Protein AF-A0A970Q001-F1 (afdb_monomer)

Solvent-accessible surface area (backbone atoms only — not comparable to full-atom values): 3746 Å² total; per-residue (Å²): 131,88,77,89,74,62,75,46,68,39,49,80,88,54,88,52,59,30,45,47,43,43,42,47,69,72,68,56,50,51,71,70,56,52,52,51,34,59,77,64,62,59,36,23,44,72,88,36,75,52,61,56,82,42,69,58,52,66,70,42,36,38,60

Secondary structure (DSSP, 8-state):
-------EE--TT----BHHHIIIIIS---HHHHHHHHHTT--EETTEE--TTPBP-TT-EE-

Structure (mmCIF, N/CA/C/O backbone):
data_AF-A0A970Q001-F1
#
_entry.id   AF-A0A970Q001-F1
#
loop_
_atom_site.group_PDB
_atom_site.id
_atom_site.type_symbol
_atom_site.label_atom_id
_atom_site.label_alt_id
_atom_site.label_comp_id
_atom_site.label_asym_id
_atom_site.label_entity_id
_atom_site.label_seq_id
_atom_site.pdbx_PDB_ins_code
_atom_site.Cartn_x
_atom_site.Cartn_y
_atom_site.Cartn_z
_atom_site.occupancy
_atom_site.B_iso_or_equiv
_atom_site.auth_seq_id
_atom_site.auth_comp_id
_atom_site.auth_asym_id
_atom_site.auth_atom_id
_atom_site.pdbx_PDB_model_num
ATOM 1 N N . MET A 1 1 ? -23.703 -0.319 -4.544 1.00 38.50 1 MET A N 1
ATOM 2 C CA . MET A 1 1 ? -22.832 0.256 -3.496 1.00 38.50 1 MET A CA 1
ATOM 3 C C . MET A 1 1 ? -21.611 0.825 -4.197 1.00 38.50 1 MET A C 1
ATOM 5 O O . MET A 1 1 ? -21.044 0.122 -5.017 1.00 38.50 1 MET A O 1
ATOM 9 N N . LYS A 1 2 ? -21.285 2.110 -4.007 1.00 50.97 2 LYS A N 1
ATOM 10 C CA . LYS A 1 2 ? -20.051 2.687 -4.564 1.00 50.97 2 LYS A CA 1
ATOM 11 C C . LYS A 1 2 ? -18.902 2.244 -3.666 1.00 50.97 2 LYS A C 1
ATOM 13 O O . LYS A 1 2 ? -18.692 2.841 -2.612 1.00 50.97 2 LYS A O 1
ATOM 18 N N . ASP A 1 3 ? -18.206 1.187 -4.055 1.00 64.88 3 ASP A N 1
ATOM 19 C CA . ASP A 1 3 ? -16.941 0.854 -3.419 1.00 64.88 3 ASP A CA 1
ATOM 20 C C . ASP A 1 3 ? -15.922 1.904 -3.868 1.00 64.88 3 ASP A C 1
ATOM 22 O O . ASP A 1 3 ? -15.539 1.969 -5.035 1.00 64.88 3 ASP A O 1
ATOM 26 N N . ASN A 1 4 ? -15.539 2.794 -2.951 1.00 80.31 4 ASN A N 1
ATOM 27 C CA . ASN A 1 4 ? -14.483 3.780 -3.178 1.00 80.31 4 ASN A CA 1
ATOM 28 C C . ASN A 1 4 ? -13.125 3.060 -3.150 1.00 80.31 4 ASN A C 1
ATOM 30 O O . ASN A 1 4 ? -12.385 3.154 -2.170 1.00 80.31 4 ASN A O 1
ATOM 34 N N . ILE A 1 5 ? -12.849 2.282 -4.196 1.00 83.56 5 ILE A N 1
ATOM 35 C CA . ILE A 1 5 ? -11.602 1.542 -4.384 1.00 83.56 5 ILE A CA 1
ATOM 36 C C . ILE A 1 5 ? -10.596 2.487 -5.031 1.00 83.56 5 ILE A C 1
ATOM 38 O O . ILE A 1 5 ? -10.854 3.052 -6.093 1.00 83.56 5 ILE A O 1
ATOM 42 N N . LEU A 1 6 ? -9.447 2.655 -4.384 1.00 87.19 6 LEU A N 1
ATOM 43 C CA . LEU A 1 6 ? -8.296 3.324 -4.973 1.00 87.19 6 LEU A CA 1
ATOM 44 C C . LEU A 1 6 ? -7.374 2.238 -5.500 1.00 87.19 6 LEU A C 1
ATOM 46 O O . LEU A 1 6 ? -6.941 1.398 -4.727 1.00 87.19 6 LEU A O 1
ATOM 50 N N . SER A 1 7 ? -7.081 2.244 -6.794 1.00 89.38 7 SER A N 1
ATOM 51 C CA . SER A 1 7 ? -6.178 1.268 -7.399 1.00 89.38 7 SER A CA 1
ATOM 52 C C . SER A 1 7 ? -4.994 1.961 -8.045 1.00 89.38 7 SER A C 1
ATOM 54 O O . SER A 1 7 ? -5.167 2.964 -8.736 1.00 89.38 7 SER A O 1
ATOM 56 N N . TYR A 1 8 ? -3.813 1.388 -7.866 1.00 90.50 8 TYR A N 1
ATOM 57 C CA . TYR A 1 8 ? -2.581 1.841 -8.483 1.00 90.50 8 TYR A CA 1
ATOM 58 C C . TYR A 1 8 ? -1.762 0.649 -8.971 1.00 90.50 8 TYR A C 1
ATOM 60 O O . TYR A 1 8 ? -1.626 -0.333 -8.248 1.00 90.50 8 TYR A O 1
ATOM 68 N N . THR A 1 9 ? -1.191 0.742 -10.167 1.00 92.88 9 THR A N 1
ATOM 69 C CA . THR A 1 9 ? -0.243 -0.251 -10.681 1.00 92.88 9 THR A CA 1
ATOM 70 C C . THR A 1 9 ? 1.132 0.391 -10.750 1.00 92.88 9 THR A C 1
ATOM 72 O O . THR A 1 9 ? 1.280 1.460 -11.336 1.00 92.88 9 THR A O 1
ATOM 75 N N . VAL A 1 10 ? 2.124 -0.247 -10.130 1.00 90.94 10 VAL A N 1
ATOM 76 C CA . VAL A 1 10 ? 3.500 0.258 -10.083 1.00 90.94 10 VAL A CA 1
ATOM 77 C C . VAL A 1 10 ? 4.139 0.119 -11.460 1.00 90.94 10 VAL A C 1
ATOM 79 O O . VAL A 1 10 ? 4.272 -0.991 -11.977 1.00 90.94 10 VAL A O 1
ATOM 82 N N . ASN A 1 11 ? 4.563 1.234 -12.046 1.00 89.75 11 ASN A N 1
ATOM 83 C CA . ASN A 1 11 ? 5.319 1.249 -13.289 1.00 89.75 11 ASN A CA 1
ATOM 84 C C . ASN A 1 11 ? 6.818 1.073 -13.004 1.00 89.75 11 ASN A C 1
ATOM 86 O O . ASN A 1 11 ? 7.308 1.530 -11.971 1.00 89.75 11 ASN A O 1
ATOM 90 N N . PRO A 1 12 ? 7.583 0.470 -13.930 1.00 85.19 12 PRO A N 1
ATOM 91 C CA . PRO A 1 12 ? 9.038 0.354 -13.798 1.00 85.19 12 PRO A CA 1
ATOM 92 C C . PRO A 1 12 ? 9.761 1.705 -13.688 1.00 85.19 12 PRO A C 1
ATOM 94 O O . PRO A 1 12 ? 10.855 1.776 -13.141 1.00 85.19 12 PRO A O 1
ATOM 97 N N . GLU A 1 13 ? 9.152 2.761 -14.228 1.00 87.31 13 GLU A N 1
ATOM 98 C CA . GLU A 1 13 ? 9.673 4.132 -14.218 1.00 87.31 13 GLU A CA 1
ATOM 99 C C . GLU A 1 13 ? 9.412 4.855 -12.887 1.00 87.31 13 GLU A C 1
ATOM 101 O O . GLU A 1 13 ? 9.994 5.910 -12.618 1.00 87.31 13 GLU A O 1
ATOM 106 N N . ASP A 1 14 ? 8.544 4.299 -12.037 1.00 84.06 14 ASP A N 1
ATOM 107 C CA . ASP A 1 14 ? 8.225 4.893 -10.752 1.00 84.06 14 ASP A CA 1
ATOM 108 C C . ASP A 1 14 ? 9.345 4.648 -9.743 1.00 84.06 14 ASP A C 1
ATOM 110 O O . ASP A 1 14 ? 9.729 3.518 -9.449 1.00 84.06 14 ASP A O 1
ATOM 114 N N . ASN A 1 15 ? 9.787 5.715 -9.083 1.00 80.25 15 ASN A N 1
ATOM 115 C CA . ASN A 1 15 ? 10.776 5.626 -8.007 1.00 80.25 15 ASN A CA 1
ATOM 116 C C . ASN A 1 15 ? 10.152 5.284 -6.637 1.00 80.25 15 ASN A C 1
ATOM 118 O O . ASN A 1 15 ? 10.679 5.668 -5.589 1.00 80.25 15 ASN A O 1
ATOM 122 N N . TYR A 1 16 ? 9.011 4.587 -6.615 1.00 86.19 16 TYR A N 1
ATOM 123 C CA . TYR A 1 16 ? 8.360 4.170 -5.372 1.00 86.19 16 TYR A CA 1
ATOM 124 C C . TYR A 1 16 ? 9.008 2.898 -4.830 1.00 86.19 16 TYR A C 1
ATOM 126 O 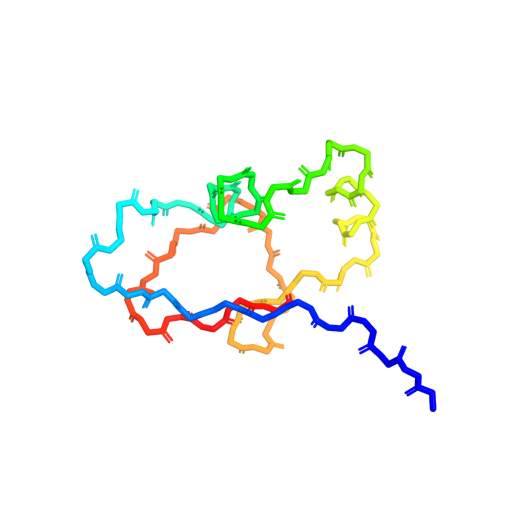O . TYR A 1 16 ? 8.775 1.800 -5.323 1.00 86.19 16 TYR A O 1
ATOM 134 N N . VAL A 1 17 ? 9.806 3.038 -3.770 1.00 85.38 17 VAL A N 1
ATOM 135 C CA . VAL A 1 17 ? 10.499 1.895 -3.157 1.00 85.38 17 VAL A CA 1
ATOM 136 C C . VAL A 1 17 ? 9.549 1.092 -2.270 1.00 85.38 17 VAL A C 1
ATOM 138 O O . VAL A 1 17 ? 9.594 -0.139 -2.255 1.00 85.38 17 VAL A O 1
ATOM 141 N N . TYR A 1 18 ? 8.679 1.773 -1.522 1.00 91.75 18 TYR A N 1
ATOM 142 C CA . TYR A 1 18 ? 7.784 1.139 -0.559 1.00 91.75 18 TYR A CA 1
ATOM 143 C C . TYR A 1 18 ? 6.322 1.503 -0.785 1.00 91.75 18 TYR A C 1
ATOM 145 O O . TYR A 1 18 ? 5.984 2.596 -1.235 1.00 91.75 18 TYR A O 1
ATOM 153 N N . LEU A 1 19 ? 5.428 0.629 -0.322 1.00 90.62 19 LEU A N 1
ATOM 154 C CA . LEU A 1 19 ? 3.982 0.851 -0.369 1.00 90.62 19 LEU A CA 1
ATOM 155 C C . LEU A 1 19 ? 3.552 2.169 0.300 1.00 90.62 19 LEU A C 1
ATOM 157 O O . LEU A 1 19 ? 2.651 2.853 -0.179 1.00 90.62 19 LEU A O 1
ATOM 161 N N . ARG A 1 20 ? 4.222 2.578 1.386 1.00 90.06 20 ARG A N 1
ATOM 162 C CA . ARG A 1 20 ? 3.978 3.887 2.025 1.00 90.06 20 ARG A CA 1
ATOM 163 C C . ARG A 1 20 ? 4.209 5.078 1.087 1.00 90.06 20 ARG A C 1
ATOM 165 O O . ARG A 1 20 ? 3.579 6.112 1.298 1.00 90.06 20 ARG A O 1
ATOM 172 N N . ASP A 1 21 ? 5.102 4.946 0.110 1.00 90.00 21 ASP A N 1
ATOM 173 C CA . ASP A 1 21 ? 5.472 6.023 -0.806 1.00 90.00 21 ASP A CA 1
ATOM 174 C C . ASP A 1 21 ? 4.348 6.223 -1.823 1.00 90.00 21 ASP A C 1
ATOM 176 O O . ASP A 1 21 ? 3.869 7.341 -1.975 1.00 90.00 21 ASP A O 1
ATOM 180 N N . VAL A 1 22 ? 3.803 5.138 -2.387 1.00 90.19 22 VAL A N 1
ATOM 181 C CA . VAL A 1 22 ? 2.592 5.185 -3.230 1.00 90.19 22 VAL A CA 1
ATOM 182 C C . VAL A 1 22 ? 1.420 5.807 -2.470 1.00 90.19 22 VAL A C 1
ATOM 184 O O . VAL A 1 22 ? 0.764 6.723 -2.962 1.00 90.19 22 VAL A O 1
ATOM 187 N N . MET A 1 23 ? 1.186 5.373 -1.230 1.00 90.25 23 MET A N 1
ATOM 188 C CA . MET A 1 23 ? 0.069 5.867 -0.414 1.00 90.25 23 MET A CA 1
ATOM 189 C C . MET A 1 23 ? 0.159 7.372 -0.126 1.00 90.25 23 MET A C 1
ATOM 191 O O . MET A 1 23 ? -0.860 8.059 -0.098 1.00 90.25 23 MET A O 1
ATOM 195 N N . LYS A 1 24 ? 1.368 7.893 0.110 1.00 90.06 24 LYS A N 1
ATOM 196 C CA . LYS A 1 24 ? 1.585 9.300 0.482 1.00 90.0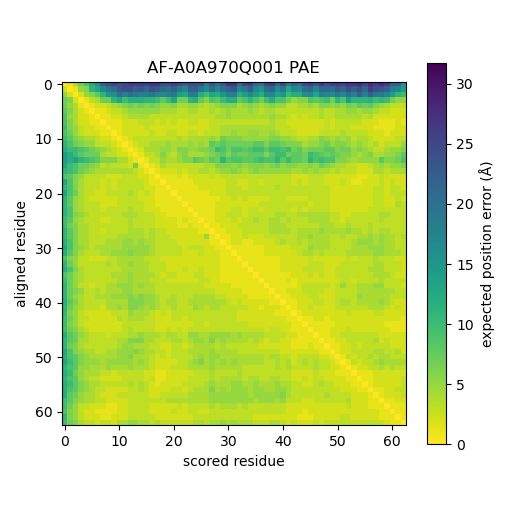6 24 LYS A CA 1
ATOM 197 C C . LYS A 1 24 ? 1.802 10.222 -0.712 1.00 90.06 24 LYS A C 1
ATOM 199 O O . LYS A 1 24 ? 1.339 11.354 -0.682 1.00 90.06 24 LYS A O 1
ATOM 204 N N . ILE A 1 25 ? 2.541 9.771 -1.720 1.00 89.56 25 ILE A N 1
ATOM 205 C CA . ILE A 1 25 ? 2.991 10.605 -2.838 1.00 89.56 25 ILE A CA 1
ATOM 206 C C . ILE A 1 25 ? 1.981 10.529 -3.978 1.00 89.56 25 ILE A C 1
ATOM 208 O O . ILE A 1 25 ? 1.526 11.566 -4.455 1.00 89.56 25 ILE A O 1
ATOM 212 N N . HIS A 1 26 ? 1.605 9.312 -4.379 1.00 89.12 26 HIS A N 1
ATOM 213 C CA . HIS A 1 26 ? 0.697 9.101 -5.503 1.00 89.12 26 HIS A CA 1
ATOM 214 C C . HIS A 1 26 ? -0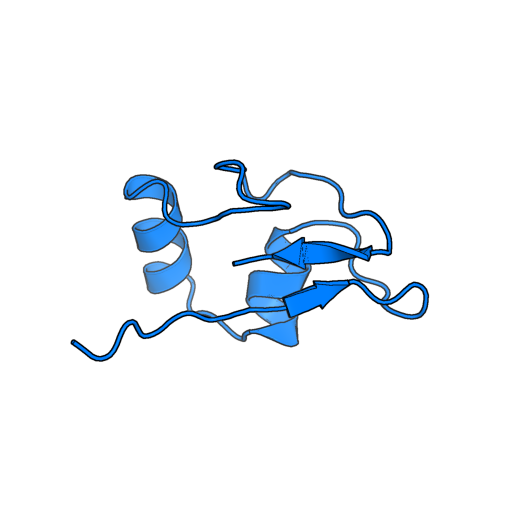.763 9.315 -5.088 1.00 89.12 26 HIS A C 1
ATOM 216 O O . HIS A 1 26 ?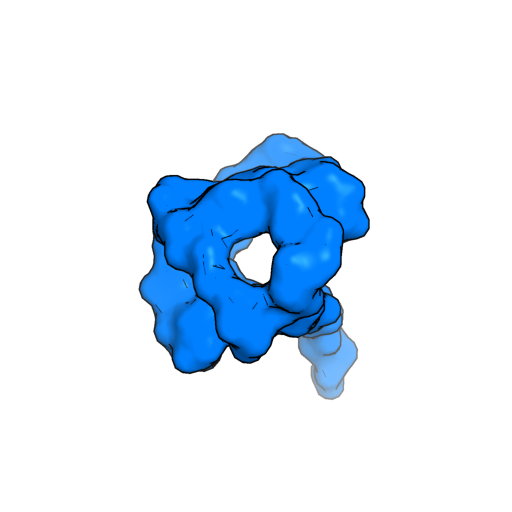 -1.436 10.215 -5.585 1.00 89.12 26 HIS A O 1
ATOM 222 N N . LEU A 1 27 ? -1.234 8.541 -4.105 1.00 87.81 27 LEU A N 1
ATOM 223 C CA . LEU A 1 27 ? -2.625 8.587 -3.634 1.00 87.81 27 LEU A CA 1
ATOM 224 C C . LEU A 1 27 ? -2.906 9.751 -2.672 1.00 87.81 27 LEU A C 1
ATOM 226 O O . LEU A 1 27 ? -4.066 10.011 -2.354 1.00 87.81 27 LEU A O 1
ATOM 230 N N . LYS A 1 28 ? -1.859 10.445 -2.201 1.00 89.88 28 LYS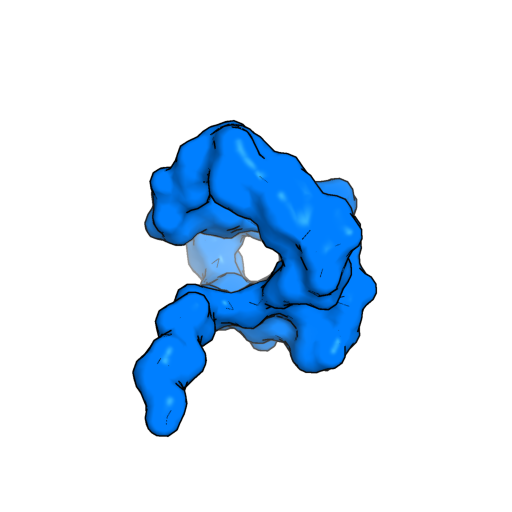 A N 1
ATOM 231 C CA . LYS A 1 28 ? -1.939 11.612 -1.301 1.00 89.88 28 LYS A CA 1
ATOM 232 C C . LYS A 1 28 ? -2.847 11.388 -0.088 1.00 89.88 28 LYS A C 1
ATOM 234 O O . LYS A 1 28 ? -3.552 12.293 0.360 1.00 89.88 28 LYS A O 1
ATOM 239 N N . LEU A 1 29 ? -2.830 10.173 0.461 1.00 89.69 29 LEU A N 1
ATOM 240 C CA . LEU A 1 29 ? -3.659 9.826 1.608 1.00 89.69 29 LEU A CA 1
ATOM 241 C C . LEU A 1 29 ? -3.177 10.562 2.855 1.00 89.69 29 LEU A C 1
ATOM 243 O O . LEU A 1 29 ? -1.980 10.619 3.155 1.00 89.69 29 LEU A O 1
ATOM 247 N N . SER A 1 30 ? -4.132 11.076 3.628 1.00 91.19 30 SER A N 1
ATOM 248 C CA . SER A 1 30 ? -3.831 11.664 4.927 1.00 91.19 30 SER A CA 1
ATOM 249 C C . SER A 1 30 ? -3.310 10.603 5.898 1.00 91.19 30 SER A C 1
ATOM 251 O O . SER A 1 30 ? -3.620 9.411 5.802 1.00 91.19 30 SER A O 1
ATOM 253 N N . HIS A 1 31 ? -2.533 11.045 6.887 1.00 89.50 31 HIS A N 1
ATOM 254 C CA . HIS A 1 31 ? -1.987 10.145 7.898 1.00 89.50 31 HIS A CA 1
ATOM 255 C C . HIS A 1 31 ? -3.086 9.398 8.674 1.00 89.50 31 HIS A C 1
ATOM 257 O O . 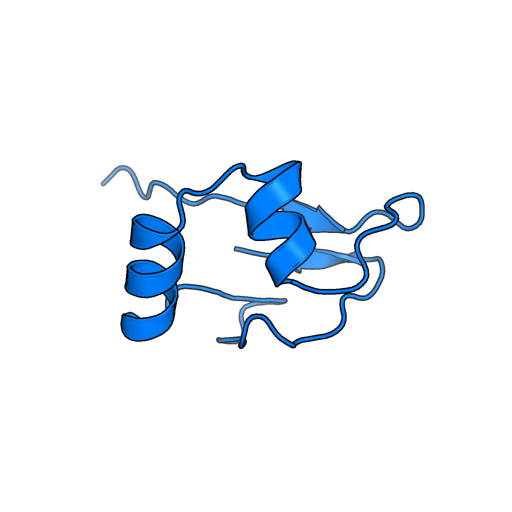HIS A 1 31 ? -2.973 8.194 8.897 1.00 89.50 31 HIS A O 1
ATOM 263 N N . SER A 1 32 ? -4.178 10.086 9.027 1.00 91.75 32 SER A N 1
ATOM 264 C CA . SER A 1 32 ? -5.318 9.495 9.737 1.00 91.75 32 SER A CA 1
ATOM 265 C C . SER A 1 32 ? -6.036 8.429 8.907 1.00 91.75 32 SER A C 1
ATOM 267 O O . SER A 1 32 ? -6.371 7.364 9.432 1.00 91.75 32 SER A O 1
ATOM 269 N N . LEU A 1 33 ? -6.223 8.669 7.605 1.00 90.94 33 LEU A N 1
ATOM 270 C CA . LEU A 1 33 ? -6.835 7.697 6.704 1.00 90.94 33 LEU A CA 1
ATOM 271 C C . LEU A 1 33 ? -5.939 6.469 6.525 1.00 90.94 33 LEU A C 1
ATOM 273 O O . LEU A 1 33 ? -6.421 5.346 6.648 1.00 90.94 33 LEU A O 1
ATOM 277 N N . LEU A 1 34 ? -4.634 6.666 6.325 1.00 90.69 34 LEU A N 1
ATOM 278 C CA . LEU A 1 34 ? -3.682 5.563 6.211 1.00 90.69 34 LEU A CA 1
ATOM 279 C C . LEU A 1 34 ? -3.672 4.686 7.473 1.00 90.69 34 LEU A C 1
ATOM 2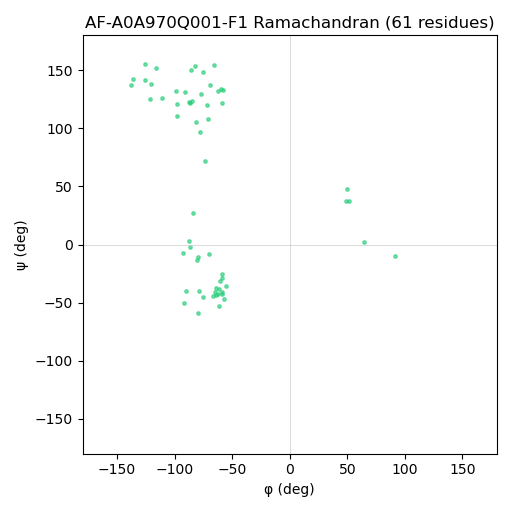81 O O . LEU A 1 34 ? -3.680 3.461 7.370 1.00 90.69 34 LEU A O 1
ATOM 285 N N . THR A 1 35 ? -3.697 5.291 8.663 1.00 90.81 35 THR A N 1
ATOM 286 C CA . THR A 1 35 ? -3.778 4.558 9.938 1.00 90.81 35 THR A CA 1
ATOM 287 C C . THR A 1 35 ? -5.067 3.747 10.045 1.00 90.81 35 THR A C 1
ATOM 289 O O . THR A 1 35 ? -5.021 2.574 10.416 1.00 90.81 35 THR A O 1
ATOM 292 N N . LYS A 1 36 ? -6.207 4.318 9.645 1.00 92.25 36 LYS A N 1
ATOM 293 C CA . LYS A 1 36 ? -7.489 3.603 9.628 1.00 92.25 36 LYS A CA 1
ATOM 294 C C . LYS A 1 36 ? -7.479 2.430 8.643 1.00 92.25 36 LYS A C 1
ATOM 296 O O . LYS A 1 36 ? -7.931 1.345 8.991 1.00 92.25 36 LYS A O 1
ATOM 301 N N . LEU A 1 37 ? -6.938 2.618 7.438 1.00 90.12 37 LEU A N 1
ATOM 302 C CA . LEU A 1 37 ? -6.839 1.560 6.425 1.00 90.12 37 LEU A CA 1
ATOM 303 C C . LEU A 1 37 ? -5.936 0.406 6.880 1.00 90.12 37 LEU A C 1
ATOM 305 O O . LEU A 1 37 ? -6.275 -0.753 6.643 1.00 90.12 37 LEU A O 1
ATOM 309 N N . LYS A 1 38 ? -4.841 0.715 7.588 1.00 89.31 38 LYS A N 1
ATOM 310 C CA . LYS A 1 38 ? -3.972 -0.284 8.230 1.00 89.31 38 LYS A CA 1
ATOM 311 C C . LYS A 1 38 ? -4.717 -1.095 9.283 1.00 89.31 38 LYS A C 1
ATOM 313 O O . LYS A 1 38 ? -4.713 -2.314 9.214 1.00 89.31 38 LYS A O 1
ATOM 318 N N . GLN A 1 39 ? -5.378 -0.426 10.229 1.00 90.94 39 GLN A N 1
ATOM 319 C CA . GLN A 1 39 ? -6.132 -1.094 11.298 1.00 90.94 39 GLN A CA 1
ATOM 320 C C . GLN A 1 39 ? -7.269 -1.966 10.755 1.00 90.94 39 GLN A C 1
ATOM 322 O O . GLN A 1 39 ? -7.604 -2.985 11.345 1.00 90.94 39 GLN A O 1
ATOM 327 N N . GLN A 1 40 ? -7.860 -1.569 9.627 1.00 91.94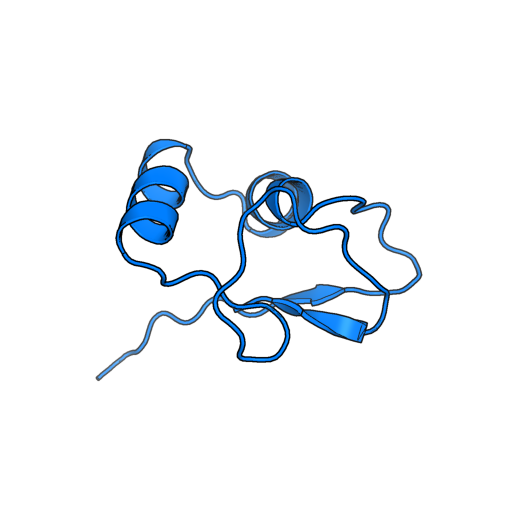 40 GLN A N 1
ATOM 328 C CA . GLN A 1 40 ? -8.943 -2.304 8.978 1.00 91.94 40 GLN A CA 1
ATOM 329 C C . GLN A 1 40 ? -8.465 -3.380 7.992 1.00 91.94 40 GLN A C 1
ATOM 331 O O . GLN A 1 40 ? -9.312 -3.984 7.340 1.00 91.94 40 GLN A O 1
ATOM 336 N N . ASN A 1 41 ? -7.153 -3.610 7.841 1.00 90.50 41 ASN A N 1
ATOM 337 C CA . ASN A 1 41 ? -6.596 -4.559 6.866 1.00 90.50 41 ASN A CA 1
ATOM 338 C C . ASN A 1 41 ? -7.129 -4.341 5.435 1.00 90.50 41 ASN A C 1
ATOM 340 O O . ASN A 1 41 ? -7.395 -5.288 4.696 1.00 90.50 41 ASN A O 1
ATOM 344 N N . LYS A 1 42 ? -7.329 -3.075 5.047 1.00 90.31 42 LYS A N 1
ATOM 345 C CA . LYS A 1 42 ? -7.914 -2.707 3.746 1.00 90.31 42 LYS A CA 1
ATOM 346 C C . LYS A 1 42 ? -6.894 -2.457 2.646 1.00 90.31 42 LYS A C 1
ATOM 348 O O . LYS A 1 42 ? -7.302 -2.280 1.510 1.00 90.31 42 LYS A O 1
ATOM 353 N N . ILE A 1 43 ? -5.610 -2.447 2.988 1.00 91.94 43 ILE A N 1
ATOM 354 C CA . ILE A 1 43 ? -4.517 -2.239 2.042 1.00 91.94 43 ILE A CA 1
ATOM 355 C C . ILE A 1 43 ? -4.122 -3.589 1.454 1.00 91.94 43 ILE A C 1
ATOM 357 O O . ILE A 1 43 ? -3.746 -4.494 2.205 1.00 91.94 43 ILE A O 1
ATOM 361 N N . ARG A 1 44 ? -4.179 -3.715 0.130 1.00 93.69 44 ARG A N 1
ATOM 362 C CA . ARG A 1 44 ? -3.809 -4.929 -0.592 1.00 93.69 44 ARG A CA 1
ATOM 363 C C . ARG A 1 44 ? -2.765 -4.643 -1.659 1.00 93.69 44 ARG A C 1
ATOM 365 O O . ARG A 1 44 ? -2.828 -3.631 -2.350 1.00 93.69 44 ARG A O 1
ATOM 372 N N . VAL A 1 45 ? -1.824 -5.562 -1.806 1.00 93.06 45 VAL A N 1
ATOM 373 C CA . VAL A 1 45 ? -0.917 -5.628 -2.953 1.00 93.06 45 VAL A CA 1
ATOM 374 C C . VAL A 1 45 ? -1.126 -6.988 -3.596 1.00 93.06 45 VAL A C 1
ATOM 376 O O . VAL A 1 45 ? -1.078 -7.996 -2.897 1.00 93.06 45 VAL A O 1
ATOM 379 N N . ASN A 1 46 ? -1.423 -7.017 -4.894 1.00 92.19 46 ASN A N 1
ATOM 380 C CA . ASN A 1 46 ? -1.745 -8.238 -5.639 1.00 92.19 46 ASN A CA 1
ATOM 381 C C . ASN A 1 46 ? -2.814 -9.084 -4.918 1.00 92.19 46 ASN A C 1
ATOM 383 O O . ASN A 1 46 ? -2.630 -10.273 -4.676 1.00 92.19 46 ASN A O 1
ATOM 387 N N . ASP A 1 47 ? -3.897 -8.426 -4.490 1.00 90.50 47 ASP A N 1
ATOM 388 C CA . ASP A 1 47 ? -5.023 -8.999 -3.734 1.00 90.50 47 ASP A CA 1
ATOM 389 C C . ASP A 1 47 ? -4.693 -9.543 -2.325 1.00 90.50 47 ASP A C 1
ATOM 391 O O . ASP A 1 47 ? -5.589 -9.979 -1.596 1.00 90.50 47 ASP A O 1
ATOM 395 N N . GLN A 1 48 ? -3.443 -9.429 -1.867 1.00 92.81 48 GLN A N 1
ATOM 396 C CA . GLN A 1 48 ? -3.012 -9.847 -0.532 1.00 92.81 48 GLN A CA 1
ATOM 397 C C . GLN A 1 48 ? -2.937 -8.671 0.440 1.00 92.81 48 GLN A C 1
ATOM 399 O O . GLN A 1 48 ? -2.331 -7.639 0.145 1.00 92.81 48 GLN A O 1
ATOM 404 N N . ILE A 1 49 ? -3.509 -8.833 1.639 1.00 92.25 49 ILE A N 1
ATOM 405 C CA . ILE A 1 49 ? -3.414 -7.827 2.708 1.00 92.25 49 ILE A CA 1
ATOM 406 C C . ILE A 1 49 ? -1.942 -7.602 3.045 1.00 92.25 49 ILE A C 1
ATOM 408 O O . ILE A 1 49 ? -1.240 -8.535 3.427 1.00 92.25 49 ILE A O 1
ATOM 412 N N . THR A 1 50 ? -1.488 -6.357 2.918 1.00 92.44 50 THR A N 1
ATOM 413 C CA . THR A 1 50 ? -0.059 -6.045 2.942 1.00 92.44 50 THR A CA 1
ATOM 414 C C . THR A 1 50 ? 0.243 -4.822 3.804 1.00 92.44 50 THR A C 1
ATOM 416 O O . THR A 1 50 ? -0.498 -3.838 3.842 1.00 92.44 50 THR A O 1
ATOM 419 N N . LEU A 1 51 ? 1.369 -4.883 4.514 1.00 88.38 51 LEU A N 1
ATOM 420 C CA . LEU A 1 51 ? 1.853 -3.806 5.370 1.00 88.38 51 LEU A CA 1
ATOM 421 C C . LEU A 1 51 ? 2.609 -2.741 4.566 1.00 88.38 51 LEU A C 1
ATOM 423 O O . LEU A 1 51 ? 3.242 -3.003 3.550 1.00 88.38 51 LEU A O 1
ATOM 427 N N . THR A 1 52 ? 2.620 -1.504 5.062 1.00 86.50 52 THR A N 1
ATOM 428 C CA . THR A 1 52 ? 3.210 -0.363 4.333 1.00 86.50 52 THR A CA 1
ATOM 429 C C . THR A 1 52 ? 4.741 -0.371 4.213 1.00 86.50 52 THR A C 1
ATOM 431 O O . THR A 1 52 ? 5.303 0.503 3.553 1.00 86.50 52 THR A O 1
ATOM 434 N N . ASN A 1 53 ? 5.425 -1.293 4.894 1.00 89.19 53 ASN A N 1
ATOM 435 C CA . ASN A 1 53 ? 6.862 -1.545 4.749 1.00 89.19 53 ASN A CA 1
ATOM 436 C C . ASN A 1 53 ? 7.181 -2.533 3.617 1.00 89.19 53 ASN A C 1
ATOM 438 O O . ASN A 1 53 ? 8.356 -2.783 3.366 1.00 89.19 53 ASN A O 1
ATOM 442 N N . TYR A 1 54 ? 6.166 -3.071 2.941 1.00 91.12 54 TYR A N 1
ATOM 443 C CA . TYR A 1 54 ? 6.350 -3.883 1.751 1.00 91.12 54 TYR A CA 1
ATOM 444 C C . TYR A 1 54 ? 7.102 -3.105 0.670 1.00 91.12 54 TYR A C 1
ATOM 446 O O . TYR A 1 54 ? 6.796 -1.934 0.405 1.00 91.12 54 TYR A O 1
ATOM 454 N N . ARG A 1 55 ? 8.109 -3.764 0.093 1.00 92.19 55 ARG A N 1
ATOM 455 C CA . ARG A 1 55 ? 8.914 -3.240 -1.005 1.00 92.19 55 ARG A CA 1
ATOM 456 C C . ARG A 1 55 ? 8.206 -3.564 -2.309 1.00 92.19 55 ARG A C 1
ATOM 458 O O . ARG A 1 55 ? 7.972 -4.733 -2.586 1.00 92.19 55 ARG A O 1
ATOM 465 N N . LEU A 1 56 ? 7.890 -2.526 -3.070 1.00 91.25 56 LEU A N 1
ATOM 466 C CA . LEU A 1 56 ? 7.155 -2.664 -4.317 1.00 91.25 56 LEU A CA 1
ATOM 467 C C . LEU A 1 56 ? 8.054 -3.205 -5.425 1.00 91.25 56 LEU A C 1
ATOM 469 O O . LEU A 1 56 ? 9.256 -2.922 -5.470 1.00 91.25 56 LEU A O 1
ATOM 473 N N . GLN A 1 57 ? 7.442 -3.959 -6.323 1.00 91.19 57 GLN A N 1
ATOM 474 C CA . GLN A 1 57 ? 8.003 -4.389 -7.589 1.00 91.19 57 GLN A CA 1
ATOM 475 C C . GLN A 1 57 ? 7.197 -3.787 -8.736 1.00 91.19 57 GLN A C 1
ATOM 477 O O . GLN A 1 57 ? 6.007 -3.492 -8.610 1.00 91.19 57 GLN A O 1
ATOM 482 N N . ALA A 1 58 ? 7.856 -3.591 -9.875 1.00 89.75 58 ALA A N 1
ATOM 483 C CA . ALA A 1 58 ? 7.164 -3.166 -11.080 1.00 89.75 58 ALA A CA 1
ATOM 484 C C . ALA A 1 58 ? 6.097 -4.205 -11.464 1.00 89.75 58 ALA A C 1
ATOM 486 O O . ALA A 1 58 ? 6.366 -5.405 -11.463 1.00 89.75 58 ALA A O 1
ATOM 487 N N . GLY A 1 59 ? 4.894 -3.736 -11.786 1.00 90.25 59 GLY A N 1
ATO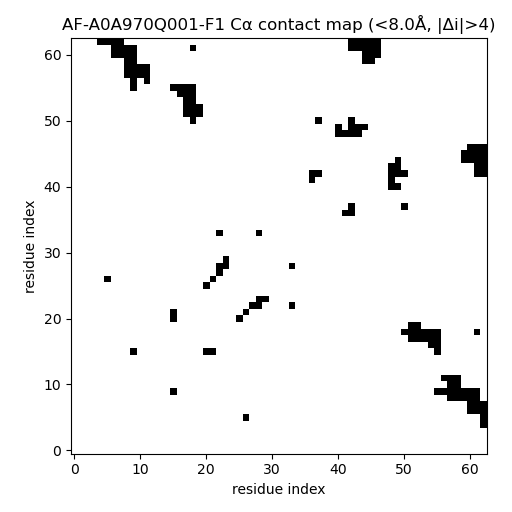M 488 C CA . GLY A 1 59 ? 3.727 -4.574 -12.057 1.00 90.25 59 GLY A CA 1
ATOM 489 C C . GLY A 1 59 ? 2.853 -4.868 -10.835 1.00 90.25 59 GLY A C 1
ATOM 490 O O . GLY A 1 59 ? 1.734 -5.345 -11.018 1.00 90.25 59 GLY A O 1
ATOM 491 N N . ASP A 1 60 ? 3.295 -4.540 -9.615 1.00 91.81 60 ASP A N 1
ATOM 492 C CA . ASP A 1 60 ? 2.467 -4.723 -8.423 1.00 91.81 60 ASP A CA 1
ATOM 493 C C . ASP A 1 60 ? 1.199 -3.872 -8.490 1.00 91.81 60 ASP A C 1
ATOM 495 O O . ASP A 1 60 ? 1.234 -2.662 -8.743 1.00 91.81 60 ASP A O 1
ATOM 499 N N . ARG A 1 61 ? 0.063 -4.506 -8.198 1.00 92.31 61 ARG A N 1
ATOM 500 C CA . ARG A 1 61 ? -1.238 -3.851 -8.112 1.00 92.31 61 ARG A CA 1
ATOM 501 C C . ARG A 1 61 ? -1.580 -3.547 -6.662 1.00 92.31 61 ARG A C 1
ATOM 503 O O . ARG A 1 61 ? -1.899 -4.437 -5.881 1.00 92.31 61 ARG A O 1
ATOM 510 N N . VAL A 1 62 ? -1.573 -2.271 -6.325 1.00 91.38 62 VAL A N 1
ATOM 511 C CA . VAL A 1 62 ? -1.961 -1.723 -5.029 1.00 91.38 62 VAL A CA 1
ATOM 512 C C . VAL A 1 62 ? -3.450 -1.374 -5.043 1.00 91.38 62 VAL A C 1
ATOM 514 O O . VAL A 1 62 ? -3.917 -0.705 -5.965 1.00 91.38 62 VAL A O 1
ATOM 517 N N . THR A 1 63 ? -4.191 -1.810 -4.024 1.00 89.88 63 THR A N 1
ATOM 518 C CA . THR A 1 63 ? -5.635 -1.552 -3.838 1.00 89.88 63 THR A CA 1
ATOM 519 C C . THR A 1 63 ? -6.009 -1.301 -2.382 1.00 89.88 63 THR A C 1
ATOM 521 O O . THR A 1 63 ? -5.243 -1.732 -1.487 1.00 89.88 63 THR A O 1
#

Foldseek 3Di:
DPPPDDKDAAAPPDPQQWQVCCVCPVVVDDPVRVVVCLVVLVWDWPNHSDDRRDTDDHGIMID

Sequence (63 aa):
MKDNILSYTVNPEDNYVYLRDVMKIHLKLSHSLLTKLKQQNKIRVNDQITLTNYRLQAGDRVT

Mean predicted aligned error: 4.13 Å

Radius of gyration: 11.1 Å; Cα contacts (8 Å, |Δi|>4): 82; chains: 1; bounding box: 34×22×26 Å

Nearest PDB structures (foldseek):
  7bl5-assembly1_7  TM=7.144E-01  e=1.213E-01  Escherichia coli str. K-12 substr. MG1655
  5z81-assembly1_C  TM=7.602E-01  e=7.386E-01  Vibrio cholerae O395
  7oyc-assembly1_E2  TM=7.052E-01  e=2.463E+00  Xenopus laevis

pLDDT: mean 87.95, std 8.91, range [38.5, 93.69]